Protein AF-A0A0F2RE13-F1 (afdb_monomer_lite)

Foldseek 3Di:
DVVLVVLLVVLQVLLVVLCVCLVPPAPDLVPDPLSVLSNVLSNVLNVLSNVLNVLSVVLVVCVVVVNDDPVDSVSVVVSVVSVVVSVVSVVVSVCSNPVVVVVVVD

pLDDT: mean 91.34, std 7.59, range [60.53, 98.5]

Radius of gyration: 16.73 Å; chains: 1; bounding box: 39×19×55 Å

Structure (mmCIF, N/CA/C/O backbone):
data_AF-A0A0F2RE13-F1
#
_entry.id   AF-A0A0F2RE13-F1
#
loop_
_atom_site.group_PDB
_atom_site.id
_atom_site.type_symbol
_atom_site.label_atom_id
_atom_site.label_alt_id
_atom_site.label_comp_id
_atom_site.label_asym_id
_atom_site.label_entity_id
_atom_site.label_seq_id
_atom_site.pdbx_PDB_ins_code
_atom_site.Cartn_x
_atom_site.Cartn_y
_atom_site.Cartn_z
_atom_site.occupancy
_atom_site.B_iso_or_equiv
_atom_site.auth_seq_id
_atom_site.auth_comp_id
_atom_site.auth_asym_id
_atom_site.auth_atom_id
_atom_site.pdbx_PDB_model_num
ATOM 1 N N . GLN A 1 1 ? -15.851 -4.862 11.776 1.00 85.25 1 GLN A N 1
ATOM 2 C CA . GLN A 1 1 ? -14.369 -4.796 11.785 1.00 85.25 1 GLN A CA 1
ATOM 3 C C . GLN A 1 1 ? -13.703 -5.680 10.724 1.00 85.25 1 GLN A C 1
ATOM 5 O O . GLN A 1 1 ? -12.547 -5.424 10.425 1.00 85.25 1 GLN A O 1
ATOM 10 N N . ALA A 1 2 ? -14.396 -6.659 10.116 1.00 91.75 2 ALA A N 1
ATOM 11 C CA . ALA A 1 2 ? -13.822 -7.536 9.083 1.00 91.75 2 ALA A CA 1
ATOM 12 C C . ALA A 1 2 ? -13.152 -6.782 7.916 1.00 91.75 2 ALA A C 1
ATOM 14 O O . ALA A 1 2 ? -12.075 -7.167 7.477 1.00 91.75 2 ALA A O 1
ATOM 15 N N . TRP A 1 3 ? -13.728 -5.658 7.480 1.00 93.62 3 TRP A N 1
ATOM 16 C CA . TRP A 1 3 ? -13.145 -4.843 6.412 1.00 93.62 3 TRP A CA 1
ATOM 17 C C . TRP A 1 3 ? -11.745 -4.294 6.749 1.00 93.62 3 TRP A C 1
ATOM 19 O O . TRP A 1 3 ? -10.937 -4.148 5.842 1.00 93.62 3 TRP A O 1
ATOM 29 N N . LEU A 1 4 ? -11.419 -4.037 8.028 1.00 94.69 4 LEU A N 1
ATOM 30 C CA . LEU A 1 4 ? -10.080 -3.585 8.437 1.00 94.69 4 LEU A CA 1
ATOM 31 C C . LEU A 1 4 ? -9.038 -4.682 8.208 1.00 94.69 4 LEU A C 1
ATOM 33 O O . LEU A 1 4 ? -7.940 -4.398 7.745 1.00 94.69 4 LEU A O 1
ATOM 37 N N . VAL A 1 5 ? -9.404 -5.936 8.488 1.00 96.75 5 VAL A N 1
ATOM 38 C CA . VAL A 1 5 ? -8.550 -7.102 8.225 1.00 96.75 5 VAL A CA 1
ATOM 39 C C . VAL A 1 5 ? -8.349 -7.272 6.723 1.00 96.75 5 VAL A C 1
ATOM 41 O O . VAL A 1 5 ? -7.217 -7.418 6.275 1.00 96.75 5 VAL A O 1
ATOM 44 N N . VAL A 1 6 ? -9.432 -7.189 5.942 1.00 97.06 6 VAL A N 1
ATOM 45 C CA . VAL A 1 6 ? -9.366 -7.255 4.474 1.00 97.06 6 VAL A CA 1
ATOM 46 C C . VAL A 1 6 ? -8.472 -6.149 3.918 1.00 97.06 6 VAL A C 1
ATOM 48 O O . VAL A 1 6 ? -7.627 -6.427 3.076 1.00 97.06 6 VAL A O 1
ATOM 51 N N . ALA A 1 7 ? -8.600 -4.919 4.417 1.00 96.12 7 ALA A N 1
ATOM 52 C CA . ALA A 1 7 ? -7.771 -3.796 3.992 1.00 96.12 7 ALA A CA 1
ATOM 53 C C . ALA A 1 7 ? -6.294 -3.983 4.375 1.00 96.12 7 ALA A C 1
ATOM 55 O O . ALA A 1 7 ? -5.419 -3.723 3.555 1.00 96.12 7 ALA A O 1
ATOM 56 N N . THR A 1 8 ? -5.999 -4.502 5.572 1.00 97.50 8 THR A N 1
ATOM 57 C CA . THR A 1 8 ? -4.622 -4.828 5.971 1.00 97.50 8 THR A CA 1
ATOM 58 C C . THR A 1 8 ? -4.012 -5.887 5.061 1.00 97.50 8 THR A C 1
ATOM 60 O O . THR A 1 8 ? -2.927 -5.675 4.526 1.00 97.50 8 THR A O 1
ATOM 63 N N . LEU A 1 9 ? -4.704 -7.008 4.847 1.00 98.12 9 LEU A N 1
ATOM 64 C CA . LEU A 1 9 ? -4.202 -8.090 3.997 1.00 98.12 9 LEU A CA 1
ATOM 65 C C . LEU A 1 9 ? -4.079 -7.646 2.536 1.00 98.12 9 LEU A C 1
ATOM 67 O O . LEU A 1 9 ? -3.050 -7.887 1.910 1.00 98.12 9 LEU A O 1
ATOM 71 N N . GLY A 1 10 ? -5.086 -6.945 2.014 1.00 97.06 10 GLY A N 1
ATOM 72 C CA . GLY A 1 10 ? -5.062 -6.370 0.671 1.00 97.06 10 GLY A CA 1
ATOM 73 C C . GLY A 1 10 ? -3.910 -5.385 0.486 1.00 97.06 10 GLY A C 1
ATOM 74 O O . GLY A 1 10 ? -3.241 -5.418 -0.541 1.00 97.06 10 GLY A 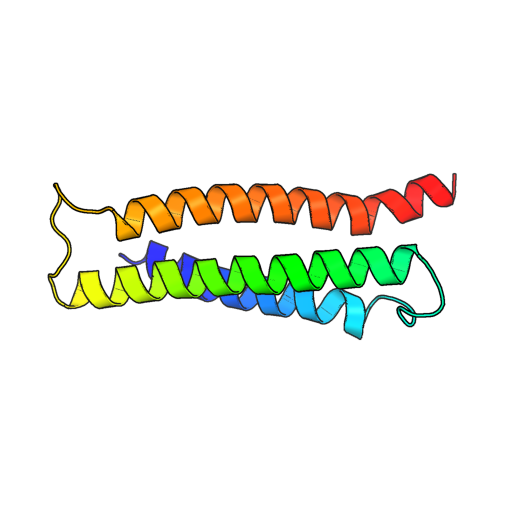O 1
ATOM 75 N N . GLY A 1 11 ? -3.612 -4.576 1.504 1.00 96.75 11 GLY A N 1
ATOM 76 C CA . GLY A 1 11 ? -2.458 -3.684 1.525 1.00 96.75 11 GLY A CA 1
ATOM 77 C C . GLY A 1 11 ? -1.120 -4.407 1.438 1.00 96.75 11 GLY A C 1
ATOM 78 O O . GLY A 1 11 ? -0.268 -4.025 0.641 1.00 96.75 11 GLY A O 1
ATOM 79 N N . LEU A 1 12 ? -0.947 -5.484 2.207 1.00 98.00 12 LEU A N 1
ATOM 80 C CA . LEU A 1 12 ? 0.267 -6.305 2.155 1.00 98.00 12 LEU A CA 1
ATOM 81 C C . LEU A 1 12 ? 0.433 -6.993 0.794 1.00 98.00 12 LEU A C 1
ATOM 83 O O . LEU A 1 12 ? 1.531 -7.001 0.241 1.00 98.00 12 LEU A O 1
ATOM 87 N N . VAL A 1 13 ? -0.656 -7.518 0.225 1.00 98.06 13 VAL A N 1
ATOM 88 C CA . VAL A 1 13 ? -0.652 -8.111 -1.121 1.00 98.06 13 VAL A CA 1
ATOM 89 C C . VAL A 1 13 ? -0.307 -7.062 -2.176 1.00 98.06 13 VAL A C 1
ATOM 91 O O . VAL A 1 13 ? 0.545 -7.312 -3.026 1.00 98.06 13 VAL A O 1
ATOM 94 N N . ALA A 1 14 ? -0.913 -5.874 -2.108 1.00 97.00 14 ALA A N 1
ATOM 95 C CA . ALA A 1 14 ? -0.620 -4.778 -3.027 1.00 97.00 14 ALA A CA 1
ATOM 96 C C . ALA A 1 14 ? 0.844 -4.332 -2.924 1.00 97.00 14 ALA A C 1
ATOM 98 O O . ALA A 1 14 ? 1.502 -4.174 -3.949 1.00 97.00 14 ALA A O 1
ATOM 99 N N . ALA A 1 15 ? 1.379 -4.194 -1.708 1.00 97.44 15 ALA A N 1
ATOM 100 C CA . ALA A 1 15 ? 2.787 -3.878 -1.490 1.00 97.44 15 ALA A CA 1
ATOM 101 C C . ALA A 1 15 ? 3.701 -4.945 -2.115 1.00 97.44 15 ALA A C 1
ATOM 103 O O . ALA A 1 15 ? 4.616 -4.607 -2.859 1.00 97.44 15 ALA A O 1
ATOM 104 N N . GLY A 1 16 ? 3.416 -6.233 -1.899 1.00 96.62 16 GLY A N 1
ATOM 105 C CA . GLY A 1 16 ? 4.156 -7.322 -2.545 1.00 96.62 16 GLY A CA 1
ATOM 106 C C . GLY A 1 16 ? 4.097 -7.253 -4.075 1.00 96.62 16 GLY A C 1
ATOM 107 O O . GLY A 1 16 ? 5.126 -7.367 -4.738 1.00 96.62 16 GLY A O 1
ATOM 108 N N . GLY A 1 17 ? 2.914 -6.990 -4.636 1.00 95.25 17 GLY A N 1
ATOM 109 C CA . GLY A 1 17 ? 2.717 -6.829 -6.077 1.00 95.25 17 GLY A CA 1
ATOM 110 C C . GLY A 1 17 ? 3.530 -5.672 -6.662 1.00 95.25 17 GLY A C 1
ATOM 111 O O . GLY A 1 17 ? 4.269 -5.871 -7.624 1.00 95.25 17 GLY A O 1
ATOM 112 N N . PHE A 1 18 ? 3.463 -4.482 -6.058 1.00 95.56 18 PHE A N 1
ATOM 113 C CA . PHE A 1 18 ? 4.237 -3.321 -6.511 1.00 95.56 18 PHE A CA 1
ATOM 114 C C . PHE A 1 18 ? 5.750 -3.509 -6.351 1.00 95.56 18 PHE A C 1
ATOM 116 O O . PHE A 1 18 ? 6.500 -3.037 -7.202 1.00 95.56 18 PHE A O 1
ATOM 123 N N . ALA A 1 19 ? 6.208 -4.221 -5.316 1.00 94.38 19 ALA A N 1
ATOM 124 C CA . ALA A 1 19 ? 7.622 -4.559 -5.146 1.00 94.38 19 ALA A CA 1
ATOM 125 C C . ALA A 1 19 ? 8.118 -5.545 -6.217 1.00 94.38 19 ALA A C 1
ATOM 127 O O . ALA A 1 19 ? 9.257 -5.445 -6.670 1.00 94.38 19 ALA A O 1
ATOM 128 N N . ALA A 1 20 ? 7.263 -6.476 -6.649 1.00 93.31 20 ALA A N 1
ATOM 129 C CA . ALA A 1 20 ? 7.618 -7.472 -7.653 1.00 93.31 20 ALA A CA 1
ATOM 130 C C . ALA A 1 20 ? 7.810 -6.868 -9.053 1.00 93.31 20 ALA A C 1
ATOM 132 O O . ALA A 1 20 ? 8.648 -7.359 -9.805 1.00 93.31 20 ALA A O 1
ATOM 133 N N . VAL A 1 21 ? 7.089 -5.794 -9.405 1.00 88.69 21 VAL A N 1
ATOM 134 C CA . VAL A 1 21 ? 7.172 -5.164 -10.738 1.00 88.69 21 VAL A CA 1
ATOM 135 C C . VAL A 1 21 ? 8.614 -4.810 -11.136 1.00 88.69 21 VAL A C 1
ATOM 137 O O . VAL A 1 21 ? 9.082 -5.353 -12.136 1.00 88.69 21 VAL A O 1
ATOM 140 N N . PRO A 1 22 ? 9.363 -3.964 -10.402 1.00 84.00 22 PRO A N 1
ATOM 141 C CA . PRO A 1 22 ? 10.724 -3.609 -10.800 1.00 84.00 22 PRO A CA 1
ATOM 142 C C . PRO A 1 22 ? 11.727 -4.763 -10.680 1.00 84.00 22 PRO A C 1
ATOM 144 O O . PRO A 1 22 ? 12.754 -4.729 -11.345 1.00 84.00 22 PRO A O 1
ATOM 147 N N . VAL A 1 23 ? 11.450 -5.771 -9.847 1.00 83.56 23 VAL A N 1
ATOM 148 C CA . VAL A 1 23 ? 12.354 -6.916 -9.642 1.00 83.56 23 VAL A CA 1
ATOM 149 C C . VAL A 1 23 ? 12.208 -7.956 -10.753 1.00 83.56 23 VAL A C 1
ATOM 151 O O . VAL A 1 23 ? 13.191 -8.581 -11.139 1.00 83.56 23 VAL A O 1
ATOM 154 N N . VAL A 1 24 ? 10.989 -8.156 -11.259 1.00 85.56 24 VAL A N 1
ATOM 155 C CA . VAL A 1 24 ? 10.657 -9.273 -12.156 1.00 85.56 24 VAL A CA 1
ATOM 156 C C . VAL A 1 24 ? 10.380 -8.814 -13.588 1.00 85.56 24 VAL A C 1
ATOM 158 O O . VAL A 1 24 ? 10.630 -9.567 -14.524 1.00 85.56 24 VAL A O 1
ATOM 161 N N . LEU A 1 25 ? 9.846 -7.605 -13.781 1.00 79.88 25 LEU A N 1
ATOM 162 C CA . LEU A 1 25 ? 9.230 -7.203 -15.053 1.00 79.88 25 LEU A CA 1
ATOM 163 C C . LEU A 1 25 ? 9.967 -6.083 -15.793 1.00 79.88 25 LEU A C 1
ATOM 165 O O . LEU A 1 25 ? 9.582 -5.757 -16.915 1.00 79.88 25 LEU A O 1
ATOM 169 N N . VAL A 1 26 ? 10.982 -5.461 -15.190 1.00 77.12 26 VAL A N 1
ATOM 170 C CA . VAL A 1 26 ? 11.595 -4.238 -15.727 1.00 77.12 26 VAL A CA 1
ATOM 171 C C . VAL A 1 26 ? 13.121 -4.381 -15.812 1.00 77.12 26 VAL A C 1
ATOM 173 O O . V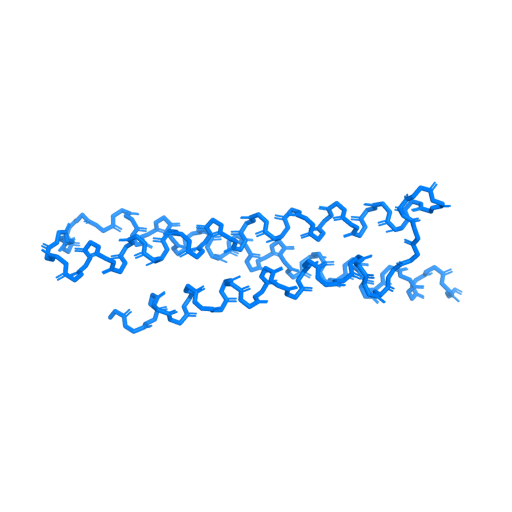AL A 1 26 ? 13.720 -4.983 -14.922 1.00 77.12 26 VAL A O 1
ATOM 176 N N . PRO A 1 27 ? 13.776 -3.838 -16.863 1.00 77.56 27 PRO A N 1
ATOM 177 C CA . PRO A 1 27 ? 15.236 -3.810 -16.963 1.00 77.56 27 PRO A CA 1
ATOM 178 C C . PRO A 1 27 ? 15.909 -3.056 -15.800 1.00 77.56 27 PRO A C 1
ATOM 180 O O . PRO A 1 27 ? 15.243 -2.302 -15.088 1.00 77.56 27 PRO A O 1
ATOM 183 N N . PRO A 1 28 ? 17.240 -3.179 -15.635 1.00 81.62 28 PRO A N 1
ATOM 184 C CA . PRO A 1 28 ? 17.974 -2.468 -14.593 1.00 81.62 28 PRO A CA 1
ATOM 185 C C . PRO A 1 28 ? 17.707 -0.956 -14.586 1.00 81.62 28 PRO A C 1
ATOM 187 O O . PRO A 1 28 ? 17.775 -0.285 -15.619 1.00 81.62 28 PRO A O 1
ATOM 190 N N . VAL A 1 29 ? 17.464 -0.409 -13.391 1.00 82.06 29 VAL A N 1
ATOM 191 C CA . VAL A 1 29 ? 17.067 0.997 -13.175 1.00 82.06 29 VAL A CA 1
ATOM 192 C C . VAL A 1 29 ? 18.094 2.026 -13.656 1.00 82.06 29 VAL A C 1
ATOM 194 O O . VAL A 1 29 ? 17.733 3.167 -13.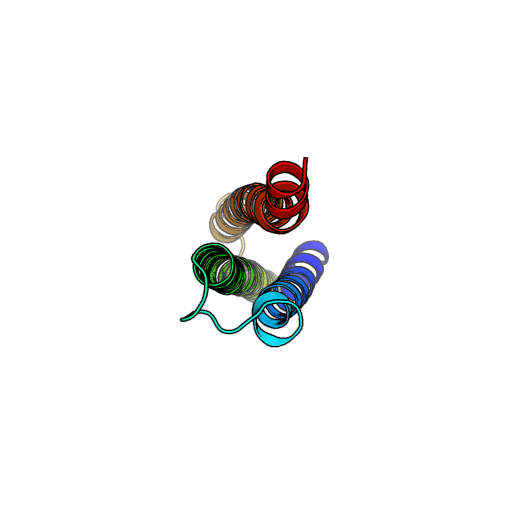924 1.00 82.06 29 VAL A O 1
ATOM 197 N N . SER A 1 30 ? 19.363 1.636 -13.788 1.00 78.38 30 SER A N 1
ATOM 198 C CA . SER A 1 30 ? 20.456 2.507 -14.232 1.00 78.38 30 SER A CA 1
ATOM 199 C C . SER A 1 30 ? 20.517 2.707 -15.749 1.00 78.38 30 SER A C 1
ATOM 201 O O . SER A 1 30 ? 21.186 3.630 -16.204 1.00 78.38 30 SER A O 1
ATOM 203 N N . GLY A 1 31 ? 19.845 1.860 -16.537 1.00 77.38 31 GLY A N 1
ATOM 204 C CA . GLY A 1 31 ? 19.961 1.867 -17.999 1.00 77.38 31 GLY A CA 1
ATOM 205 C C . GLY A 1 31 ? 18.887 2.672 -18.729 1.00 77.38 31 GLY A C 1
ATOM 206 O O . GLY A 1 31 ? 19.086 3.040 -19.883 1.00 77.38 31 GLY A O 1
ATOM 207 N N . HIS A 1 32 ? 17.739 2.940 -18.097 1.00 81.31 32 HIS A N 1
ATOM 208 C CA . HIS A 1 32 ? 16.602 3.553 -18.783 1.00 81.31 32 HIS A CA 1
ATOM 209 C C . HIS A 1 32 ? 15.710 4.358 -17.832 1.00 81.31 32 HIS A C 1
ATOM 211 O O . HIS A 1 32 ? 15.260 3.850 -16.806 1.00 81.31 32 HIS A O 1
ATOM 217 N N . ALA A 1 33 ? 15.376 5.596 -18.216 1.00 86.56 33 ALA A N 1
ATOM 218 C CA . ALA A 1 33 ? 14.457 6.457 -17.469 1.00 86.56 33 ALA A CA 1
ATOM 219 C C . ALA A 1 33 ? 13.109 5.779 -17.153 1.00 86.56 33 ALA A C 1
ATOM 221 O O . ALA A 1 33 ? 12.605 5.919 -16.042 1.00 86.56 33 ALA A O 1
ATOM 222 N N . TYR A 1 34 ? 12.559 4.984 -18.081 1.00 86.94 34 TYR A N 1
ATOM 223 C CA . TYR A 1 34 ? 11.335 4.216 -17.838 1.00 86.94 34 TYR A CA 1
ATOM 224 C C . TYR A 1 34 ? 11.483 3.241 -16.658 1.00 86.94 34 TYR A C 1
ATOM 226 O O . TYR A 1 34 ? 10.597 3.153 -15.803 1.00 86.94 34 TYR A O 1
ATOM 234 N N . ALA A 1 35 ? 12.622 2.546 -16.578 1.00 87.81 35 ALA A N 1
ATOM 235 C CA . ALA A 1 35 ? 12.900 1.608 -15.500 1.00 87.81 35 ALA A CA 1
ATOM 236 C C . ALA A 1 35 ? 13.047 2.319 -14.150 1.00 87.81 35 ALA A C 1
ATOM 238 O O . ALA A 1 35 ? 12.459 1.886 -13.159 1.00 87.81 35 ALA A O 1
ATOM 239 N N . ALA A 1 36 ? 13.758 3.450 -14.124 1.00 89.50 36 ALA A N 1
ATOM 240 C CA . ALA A 1 36 ? 13.913 4.270 -12.925 1.00 89.50 36 ALA A CA 1
ATOM 241 C C . ALA A 1 36 ? 12.568 4.808 -12.406 1.00 89.50 36 ALA A C 1
ATOM 243 O O . ALA A 1 36 ? 12.265 4.674 -11.220 1.00 89.50 36 ALA A O 1
ATOM 244 N N . VAL A 1 37 ? 11.732 5.362 -13.292 1.00 90.62 37 VAL A N 1
ATOM 245 C CA . VAL A 1 37 ? 10.404 5.889 -12.935 1.00 90.62 37 VAL A CA 1
ATOM 246 C C . VAL A 1 37 ? 9.491 4.775 -12.429 1.00 90.62 37 VAL A C 1
ATOM 248 O O . VAL A 1 37 ? 8.832 4.945 -11.405 1.00 90.62 37 VAL A O 1
ATOM 251 N N . THR A 1 38 ? 9.486 3.618 -13.095 1.00 91.69 38 THR A N 1
ATOM 252 C CA . THR A 1 38 ? 8.679 2.461 -12.681 1.00 91.69 38 THR A CA 1
ATOM 253 C C . THR A 1 38 ? 9.106 1.937 -11.314 1.00 91.69 38 THR A C 1
ATOM 255 O O . THR A 1 38 ? 8.256 1.679 -10.464 1.00 91.69 38 THR A O 1
ATOM 258 N N . ALA A 1 39 ? 10.413 1.822 -11.068 1.00 92.19 39 ALA A N 1
ATOM 259 C CA . ALA A 1 39 ? 10.931 1.377 -9.780 1.00 92.19 39 ALA A CA 1
ATOM 260 C C . ALA A 1 39 ? 10.617 2.370 -8.657 1.00 92.19 39 ALA A C 1
ATOM 262 O O . ALA A 1 39 ? 10.164 1.957 -7.591 1.00 92.19 39 ALA A O 1
ATOM 263 N N . PHE A 1 40 ? 10.793 3.672 -8.901 1.00 9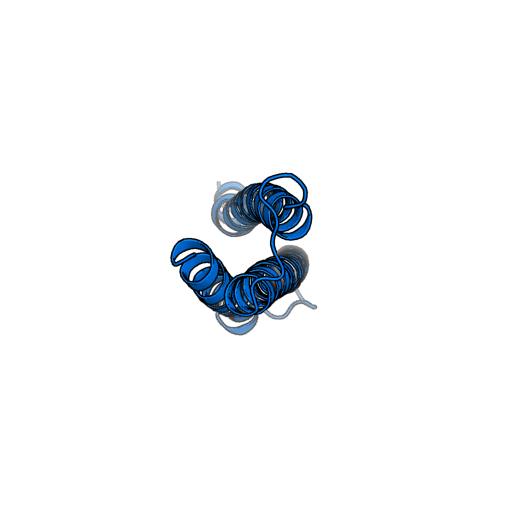3.44 40 PHE A N 1
ATOM 264 C CA . PHE A 1 40 ? 10.456 4.706 -7.925 1.00 93.44 40 PHE A CA 1
ATOM 265 C C . PHE A 1 40 ? 8.959 4.715 -7.602 1.00 93.44 40 PHE A C 1
ATOM 267 O O . PHE A 1 40 ? 8.584 4.676 -6.432 1.00 93.44 40 PHE A O 1
ATOM 274 N N . ALA A 1 41 ? 8.097 4.709 -8.622 1.00 94.81 41 ALA A N 1
ATOM 275 C CA . ALA A 1 41 ? 6.650 4.684 -8.429 1.00 94.81 41 ALA A CA 1
ATOM 276 C C . ALA A 1 41 ? 6.188 3.385 -7.745 1.00 94.81 41 ALA A C 1
ATOM 278 O O . ALA A 1 41 ? 5.341 3.423 -6.856 1.00 94.81 41 ALA A O 1
ATOM 279 N N . GLY A 1 42 ? 6.791 2.243 -8.089 1.00 95.31 42 GLY A N 1
ATOM 280 C CA . GLY A 1 42 ? 6.567 0.972 -7.403 1.00 95.31 42 GLY A CA 1
ATOM 281 C C . GLY A 1 42 ? 6.927 1.056 -5.921 1.00 95.31 42 GLY A C 1
ATOM 282 O O . GLY A 1 42 ? 6.080 0.789 -5.073 1.00 95.31 42 GLY A O 1
ATOM 283 N N . ALA A 1 43 ? 8.139 1.510 -5.587 1.00 95.19 43 ALA A N 1
ATOM 284 C CA . ALA A 1 43 ? 8.583 1.685 -4.201 1.00 95.19 43 ALA A CA 1
ATOM 285 C C . ALA A 1 43 ? 7.697 2.669 -3.418 1.00 95.19 43 ALA A C 1
ATOM 287 O O . ALA A 1 43 ? 7.355 2.421 -2.260 1.00 95.19 43 ALA A O 1
ATOM 288 N N . TYR A 1 44 ? 7.263 3.753 -4.064 1.00 97.06 44 TYR A N 1
ATOM 289 C CA . TYR A 1 44 ? 6.303 4.696 -3.500 1.00 97.06 44 TYR A CA 1
ATOM 290 C C . TYR A 1 44 ? 4.991 4.002 -3.123 1.00 97.06 44 TYR A C 1
ATOM 292 O O . TYR A 1 44 ? 4.481 4.192 -2.017 1.00 97.06 44 TYR A O 1
ATOM 300 N N . MET A 1 45 ? 4.470 3.144 -4.001 1.00 98.19 45 MET A N 1
ATOM 301 C CA . MET A 1 45 ? 3.245 2.395 -3.734 1.00 98.19 45 MET A CA 1
ATOM 302 C C . MET A 1 45 ? 3.419 1.293 -2.687 1.00 98.19 45 MET A C 1
ATOM 304 O O . MET A 1 45 ? 2.511 1.099 -1.879 1.00 98.19 45 MET A O 1
ATOM 308 N N . VAL A 1 46 ? 4.580 0.630 -2.626 1.00 98.19 46 VAL A N 1
ATOM 309 C CA . VAL A 1 46 ? 4.933 -0.302 -1.537 1.00 98.19 46 VAL A CA 1
ATOM 310 C C . VAL A 1 46 ? 4.816 0.401 -0.188 1.00 98.19 46 VAL A C 1
ATOM 312 O O . VAL A 1 46 ? 4.161 -0.105 0.723 1.00 98.19 46 VAL A O 1
ATOM 315 N N . PHE A 1 47 ? 5.404 1.593 -0.075 1.00 98.25 47 PHE A N 1
ATOM 316 C CA . PHE A 1 47 ? 5.357 2.385 1.148 1.00 98.25 47 PHE A CA 1
ATOM 317 C C . PHE A 1 47 ? 3.924 2.786 1.524 1.00 98.25 47 PHE A C 1
ATOM 319 O O . PHE A 1 47 ? 3.507 2.575 2.663 1.00 98.25 47 PHE A O 1
ATOM 326 N N . HIS A 1 48 ? 3.135 3.300 0.576 1.00 98.50 48 HIS A N 1
ATOM 327 C CA . HIS A 1 48 ? 1.765 3.751 0.852 1.00 98.50 48 HIS A CA 1
ATOM 328 C C . HIS A 1 48 ? 0.8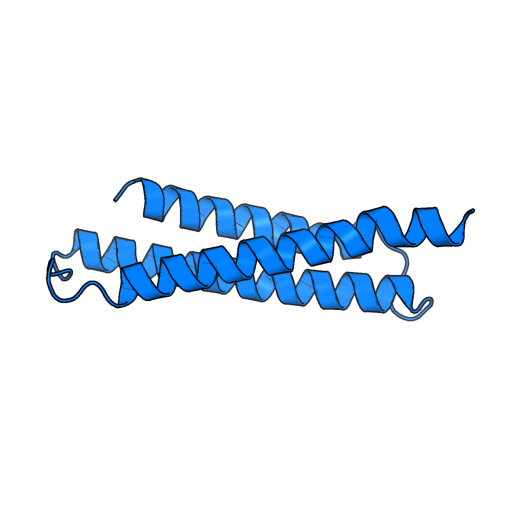15 2.608 1.206 1.00 98.50 48 HIS A C 1
ATOM 330 O O . HIS A 1 48 ? 0.035 2.736 2.154 1.00 98.50 48 HIS A O 1
ATOM 336 N N . ALA A 1 49 ? 0.906 1.481 0.499 1.00 98.38 49 ALA A N 1
ATOM 337 C CA . ALA A 1 49 ? 0.129 0.288 0.812 1.00 98.38 49 ALA A CA 1
ATOM 338 C C . ALA A 1 49 ? 0.547 -0.319 2.162 1.00 98.38 49 ALA A C 1
ATOM 340 O O . ALA A 1 49 ? -0.314 -0.719 2.948 1.00 98.38 49 ALA A O 1
ATOM 341 N N . GLY A 1 50 ? 1.848 -0.309 2.476 1.00 98.06 50 GLY A N 1
ATOM 342 C CA . GLY A 1 50 ? 2.373 -0.712 3.781 1.00 98.06 50 GLY A CA 1
ATOM 343 C C . GLY A 1 50 ? 1.843 0.160 4.921 1.00 98.06 50 GLY A C 1
ATOM 344 O O . GLY A 1 50 ? 1.323 -0.365 5.905 1.00 98.06 50 GLY A O 1
ATOM 345 N N . LEU A 1 51 ? 1.885 1.488 4.773 1.00 98.19 51 LEU A N 1
ATOM 346 C CA . LEU A 1 51 ? 1.301 2.414 5.750 1.00 98.19 51 LEU A CA 1
ATOM 347 C C . LEU A 1 51 ? -0.210 2.224 5.900 1.00 98.19 51 LEU A C 1
ATOM 349 O O . LEU A 1 51 ? -0.710 2.198 7.024 1.00 98.19 51 LEU A O 1
ATOM 353 N N . GLY A 1 52 ? -0.930 2.018 4.796 1.00 98.19 52 GLY A N 1
ATOM 354 C CA . GLY A 1 52 ? -2.358 1.710 4.832 1.00 98.19 52 GLY A CA 1
ATOM 355 C C . GLY A 1 52 ? -2.645 0.444 5.639 1.00 98.19 52 GLY A C 1
ATOM 356 O O . GLY A 1 52 ? -3.554 0.437 6.473 1.00 98.19 52 GLY A O 1
ATOM 357 N N . ALA A 1 53 ? -1.832 -0.603 5.455 1.00 98.06 53 ALA A N 1
ATOM 358 C CA . ALA A 1 53 ? -1.957 -1.856 6.191 1.00 98.06 53 ALA A CA 1
ATOM 359 C C . ALA A 1 53 ? -1.688 -1.682 7.693 1.00 98.06 53 ALA A C 1
ATOM 361 O O . ALA A 1 53 ? -2.411 -2.259 8.514 1.00 98.06 53 ALA A O 1
ATOM 362 N N . VAL A 1 54 ? -0.704 -0.849 8.054 1.00 97.88 54 VAL A N 1
ATOM 363 C CA . VAL A 1 54 ? -0.423 -0.461 9.446 1.00 97.88 54 VAL A CA 1
ATOM 364 C C . VAL A 1 54 ? -1.600 0.313 10.038 1.00 97.88 54 VAL A C 1
ATOM 366 O O . VAL A 1 54 ? -2.039 -0.015 11.139 1.00 97.88 54 VAL A O 1
ATOM 369 N N . PHE A 1 55 ? -2.162 1.289 9.320 1.00 97.31 55 PHE A N 1
ATOM 370 C CA . PHE A 1 55 ? -3.292 2.091 9.804 1.00 97.31 55 PHE A CA 1
ATOM 371 C C . PHE A 1 55 ? -4.516 1.223 10.098 1.00 97.31 55 PHE A C 1
ATOM 373 O O . PHE A 1 55 ? -5.094 1.315 11.184 1.00 97.31 55 PHE A O 1
ATOM 380 N N . THR A 1 56 ? -4.899 0.338 9.174 1.00 97.50 56 THR A N 1
ATOM 381 C CA . THR A 1 56 ? -6.054 -0.545 9.391 1.00 97.50 56 THR A CA 1
ATOM 382 C C . THR A 1 56 ? -5.774 -1.643 10.406 1.00 97.50 56 THR A C 1
ATOM 384 O O . THR A 1 56 ? -6.672 -1.981 11.177 1.00 97.50 56 THR A O 1
ATOM 387 N N . GLY A 1 57 ? -4.537 -2.143 10.484 1.00 96.69 57 GLY A N 1
ATOM 388 C CA . GLY A 1 57 ? -4.126 -3.126 11.488 1.00 96.69 57 GLY A CA 1
ATOM 389 C C . GLY A 1 57 ? -4.160 -2.543 12.900 1.00 96.69 57 GLY A C 1
ATOM 390 O O . GLY A 1 57 ? -4.713 -3.151 13.818 1.00 96.69 57 GLY A O 1
ATOM 391 N N . TYR A 1 58 ? -3.661 -1.317 13.061 1.00 95.44 58 TYR A N 1
ATOM 392 C CA . TYR A 1 58 ? -3.728 -0.570 14.313 1.00 95.44 58 TYR A CA 1
ATOM 393 C C . TYR A 1 58 ? -5.173 -0.261 14.718 1.00 95.44 58 TYR A C 1
ATOM 395 O O . TYR A 1 58 ? -5.573 -0.534 15.852 1.00 95.44 58 TYR A O 1
ATOM 403 N N . ALA A 1 59 ? -5.990 0.242 13.785 1.00 95.19 59 ALA A N 1
ATOM 404 C CA . ALA A 1 59 ? -7.406 0.506 14.036 1.00 95.19 59 ALA A CA 1
ATOM 405 C C . ALA A 1 59 ? -8.168 -0.777 14.417 1.00 95.19 59 ALA A C 1
ATOM 407 O O . ALA A 1 59 ? -9.020 -0.749 15.306 1.00 95.19 59 ALA A O 1
ATOM 408 N N . PHE A 1 60 ? -7.837 -1.917 13.804 1.00 95.62 60 PHE A N 1
ATOM 409 C CA . PHE A 1 60 ? -8.400 -3.217 14.167 1.00 95.62 60 PHE A CA 1
ATOM 410 C C . PHE A 1 60 ? -8.003 -3.638 15.584 1.00 95.62 60 PHE A C 1
ATOM 412 O O . PHE A 1 60 ? -8.879 -3.996 16.373 1.00 95.62 60 PHE A O 1
ATOM 419 N N . ALA A 1 61 ? -6.717 -3.549 15.935 1.00 95.06 61 ALA A N 1
ATOM 420 C CA . ALA A 1 61 ? -6.222 -3.899 17.266 1.00 95.06 61 ALA A CA 1
ATOM 421 C C . ALA A 1 61 ? -6.881 -3.044 18.361 1.00 95.06 61 ALA A C 1
ATOM 423 O O . ALA A 1 61 ? -7.406 -3.583 19.337 1.00 95.06 61 ALA A O 1
ATOM 424 N N . ARG A 1 62 ? -6.961 -1.721 18.160 1.00 94.06 62 ARG A N 1
ATOM 425 C CA . ARG A 1 62 ? -7.676 -0.810 19.073 1.00 94.06 62 ARG A CA 1
ATOM 426 C C . ARG A 1 62 ? -9.161 -1.115 19.164 1.00 94.06 62 ARG A C 1
ATOM 428 O O . ARG A 1 62 ? -9.734 -1.091 20.250 1.00 94.06 62 ARG A O 1
ATOM 435 N N . GLY A 1 63 ? -9.782 -1.406 18.026 1.00 93.12 63 GLY A N 1
ATOM 436 C CA . GLY A 1 63 ? -11.186 -1.775 17.966 1.00 93.12 63 GLY A CA 1
ATOM 437 C C . GLY A 1 63 ? -11.489 -3.051 18.741 1.00 93.12 63 GLY A C 1
ATOM 438 O O . GLY A 1 63 ? -12.520 -3.122 19.403 1.00 93.12 63 GLY A O 1
ATOM 439 N N . ARG A 1 64 ? -10.591 -4.038 18.702 1.00 93.56 64 ARG A N 1
ATOM 440 C CA . ARG A 1 64 ? -10.709 -5.269 19.494 1.00 93.56 64 ARG A CA 1
ATOM 441 C C . ARG A 1 64 ? -10.472 -5.054 20.983 1.00 93.56 64 ARG A C 1
ATOM 443 O O . ARG A 1 64 ? -11.080 -5.753 21.782 1.00 93.56 64 ARG A O 1
ATOM 450 N N . ALA A 1 65 ? -9.630 -4.091 21.347 1.00 93.31 65 ALA A N 1
ATOM 451 C CA . ALA A 1 65 ? -9.397 -3.709 22.737 1.00 93.31 65 ALA A CA 1
ATOM 452 C C . ALA A 1 65 ? -10.530 -2.844 23.336 1.00 93.31 65 ALA A C 1
ATOM 454 O O . ALA A 1 65 ? -10.476 -2.504 24.513 1.00 93.31 65 ALA A O 1
ATOM 455 N N . GLY A 1 66 ? -11.547 -2.469 22.545 1.00 92.19 66 GLY A N 1
ATOM 456 C CA . GLY A 1 66 ? -12.650 -1.607 22.988 1.00 92.19 66 GLY A CA 1
ATOM 457 C C . GLY A 1 66 ? -12.298 -0.116 23.034 1.00 92.19 66 GLY A C 1
ATOM 458 O O . GLY A 1 66 ? -13.008 0.671 23.650 1.00 92.19 66 GLY A O 1
ATOM 459 N N . TRP A 1 67 ? -11.201 0.297 22.390 1.00 87.75 67 TRP A N 1
ATOM 460 C CA . TRP A 1 67 ? -10.661 1.662 22.474 1.00 87.75 67 TRP A CA 1
ATOM 461 C C . TRP A 1 67 ? -11.170 2.597 21.368 1.00 87.75 67 TRP A C 1
ATOM 463 O O . TRP A 1 67 ? -10.604 3.677 21.174 1.00 87.75 67 TRP A O 1
ATOM 473 N N . LEU A 1 68 ? -12.191 2.175 20.613 1.00 87.00 68 LEU A N 1
ATOM 474 C CA . LEU A 1 68 ? -12.852 2.976 19.584 1.00 87.00 68 LEU A CA 1
ATOM 475 C C . LEU A 1 68 ? -14.220 3.431 20.093 1.00 87.00 68 LEU A C 1
ATOM 477 O O . LEU A 1 68 ? -15.065 2.611 20.442 1.00 87.00 68 LEU A O 1
ATOM 481 N N . SER A 1 69 ? -14.446 4.743 20.095 1.00 86.06 69 SER A N 1
ATOM 482 C CA . SER A 1 69 ? -15.748 5.346 20.395 1.00 86.06 69 SER A CA 1
ATOM 483 C C . SER A 1 69 ? -16.415 5.792 19.100 1.00 86.06 69 SER A C 1
ATOM 485 O O . SER A 1 69 ? -15.741 6.327 18.225 1.00 86.06 69 SER A O 1
ATOM 487 N N . ALA A 1 70 ? -17.740 5.666 18.997 1.00 76.62 70 ALA A N 1
ATOM 488 C CA . ALA A 1 70 ? -18.501 6.143 17.838 1.00 76.62 70 ALA A CA 1
ATOM 489 C C . ALA A 1 70 ? -18.292 7.646 17.547 1.00 76.62 70 ALA A C 1
ATOM 491 O O . ALA A 1 70 ? -18.348 8.062 16.394 1.00 76.62 70 ALA A O 1
ATOM 492 N N . MET A 1 71 ? -17.988 8.455 18.570 1.00 80.50 71 MET A N 1
ATOM 493 C CA . MET A 1 71 ? -17.687 9.886 18.407 1.00 80.50 71 MET A CA 1
ATOM 494 C C . MET A 1 71 ? -16.210 10.164 18.085 1.00 80.50 71 MET A C 1
ATOM 496 O O . MET A 1 71 ? -15.873 11.240 17.597 1.00 80.50 71 MET A O 1
ATOM 500 N N . ARG A 1 72 ? -15.310 9.212 18.365 1.00 76.56 72 ARG A N 1
ATOM 501 C CA . ARG A 1 72 ? -13.856 9.340 18.191 1.00 76.56 72 ARG A CA 1
ATOM 502 C C . ARG A 1 72 ? -13.330 8.119 17.436 1.00 76.56 72 ARG A C 1
ATOM 504 O O . ARG A 1 72 ? -12.791 7.193 18.030 1.00 76.56 72 ARG A O 1
ATOM 511 N N . MET A 1 73 ? -13.527 8.138 16.118 1.00 88.31 73 MET A N 1
ATOM 512 C CA . MET A 1 73 ? -13.042 7.122 15.172 1.00 88.31 73 MET A CA 1
ATOM 513 C C . MET A 1 73 ? -11.984 7.705 14.226 1.00 88.31 73 MET A C 1
ATOM 515 O O . MET A 1 73 ? -12.014 7.459 13.017 1.00 88.31 73 MET A O 1
ATOM 519 N N . VAL A 1 74 ? -11.097 8.560 14.743 1.00 91.00 74 VAL A N 1
ATOM 520 C CA . VAL A 1 74 ? -10.150 9.300 13.895 1.00 91.00 74 VAL A CA 1
ATOM 521 C C . VAL A 1 74 ? -9.198 8.345 13.175 1.00 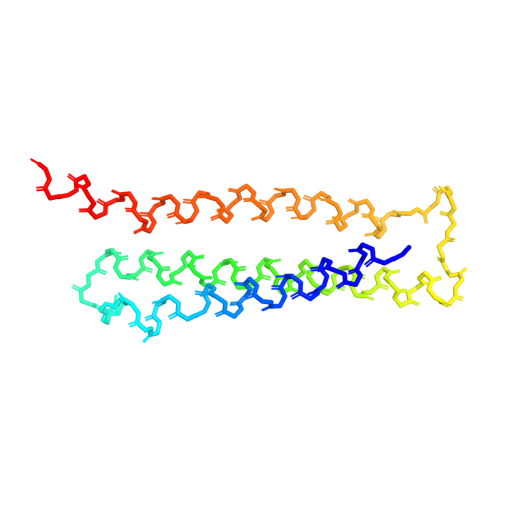91.00 74 VAL A C 1
ATOM 523 O O . VAL A 1 74 ? -8.904 8.552 12.006 1.00 91.00 74 VAL A O 1
ATOM 526 N N . GLU A 1 75 ? -8.817 7.247 13.826 1.00 91.75 75 GLU A N 1
ATOM 527 C CA . GLU A 1 75 ? -7.949 6.198 13.292 1.00 91.75 75 GLU A CA 1
ATOM 528 C C . GLU A 1 75 ? -8.592 5.512 12.083 1.00 91.75 75 GLU A C 1
ATOM 530 O O . GLU A 1 75 ? -7.947 5.286 11.063 1.00 91.75 75 GLU A O 1
ATOM 535 N N . VAL A 1 76 ? -9.896 5.234 12.170 1.00 93.00 76 VAL A N 1
ATOM 536 C CA . VAL A 1 76 ? -10.661 4.617 11.081 1.00 93.00 76 VAL A CA 1
ATOM 537 C C . VAL A 1 76 ? -10.844 5.595 9.922 1.00 93.00 76 VAL A C 1
ATOM 539 O O . VAL A 1 76 ? -10.662 5.217 8.767 1.00 93.00 76 VAL A O 1
ATOM 542 N N . ARG A 1 77 ? -11.170 6.863 10.206 1.00 94.06 77 ARG A N 1
ATOM 543 C CA . ARG A 1 77 ? -11.330 7.896 9.168 1.00 94.06 77 ARG A CA 1
ATOM 544 C C . ARG A 1 77 ? -10.012 8.186 8.453 1.00 94.06 77 ARG A C 1
ATOM 546 O O . ARG A 1 77 ? -10.008 8.294 7.230 1.00 94.06 77 ARG A O 1
ATOM 553 N N . ALA A 1 78 ? -8.911 8.260 9.199 1.00 94.25 78 ALA A N 1
ATOM 554 C CA . ALA A 1 78 ? -7.570 8.411 8.647 1.00 94.25 78 ALA A CA 1
ATOM 555 C C . ALA A 1 78 ? -7.224 7.236 7.726 1.00 94.25 78 ALA A C 1
ATOM 557 O O . ALA A 1 78 ? -6.788 7.461 6.601 1.00 94.25 78 ALA A O 1
ATOM 558 N N . ALA A 1 79 ? -7.507 5.999 8.151 1.00 95.94 79 ALA A N 1
ATOM 559 C CA . ALA A 1 79 ? -7.303 4.817 7.320 1.00 95.94 79 ALA A CA 1
ATOM 560 C C . ALA A 1 79 ? -8.118 4.862 6.016 1.00 95.94 79 ALA A C 1
ATOM 562 O O . ALA A 1 79 ? -7.585 4.548 4.957 1.00 95.94 79 ALA A O 1
ATOM 563 N N . VAL A 1 80 ? -9.387 5.285 6.060 1.00 96.38 80 VAL A N 1
ATOM 564 C CA . VAL A 1 80 ? -10.228 5.406 4.854 1.00 96.38 80 VAL A CA 1
ATOM 565 C C . VAL A 1 80 ? -9.664 6.442 3.883 1.00 96.38 80 VAL A C 1
ATOM 567 O O . VAL A 1 80 ? -9.493 6.134 2.707 1.00 96.38 80 VAL A O 1
ATOM 570 N N . ILE A 1 81 ? -9.344 7.648 4.360 1.00 97.44 81 ILE A N 1
ATOM 571 C CA . ILE A 1 81 ? -8.780 8.708 3.508 1.00 97.44 81 ILE A CA 1
ATOM 572 C C . ILE A 1 81 ? -7.452 8.250 2.894 1.00 97.44 81 ILE A C 1
ATOM 574 O O . ILE A 1 81 ? -7.227 8.432 1.698 1.00 97.44 81 ILE A O 1
ATOM 578 N N . TRP A 1 82 ? -6.608 7.592 3.691 1.00 98.19 82 TRP A N 1
ATOM 579 C CA . TRP A 1 82 ? -5.344 7.030 3.228 1.00 98.19 82 TRP A CA 1
ATOM 580 C C . TRP A 1 82 ? -5.540 5.980 2.133 1.00 98.19 82 TRP A C 1
ATOM 582 O O . TRP A 1 82 ? -4.835 6.003 1.125 1.00 98.19 82 TRP A O 1
ATOM 592 N N . TRP A 1 83 ? -6.518 5.083 2.288 1.00 98.19 83 TRP A N 1
ATOM 593 C CA . TRP A 1 83 ? -6.825 4.071 1.279 1.00 98.19 83 TRP A CA 1
ATOM 594 C C . TRP A 1 83 ? -7.400 4.659 -0.005 1.00 98.19 83 TRP A C 1
ATOM 596 O O . TRP A 1 83 ? -7.026 4.199 -1.080 1.00 98.19 83 TRP A O 1
ATOM 606 N N . VAL A 1 84 ? -8.240 5.695 0.076 1.00 98.25 84 VAL A N 1
ATOM 607 C CA . VAL A 1 84 ? -8.741 6.406 -1.115 1.00 98.25 84 VAL A CA 1
ATOM 608 C C . VAL A 1 84 ? -7.583 7.025 -1.891 1.00 98.25 84 VAL A C 1
ATOM 610 O O . VAL A 1 84 ? -7.471 6.824 -3.100 1.00 98.25 84 VAL A O 1
ATOM 613 N N . TYR A 1 85 ? -6.686 7.721 -1.192 1.00 98.12 85 TYR A N 1
ATOM 614 C CA . TYR A 1 85 ? -5.482 8.279 -1.795 1.00 98.12 85 TYR A CA 1
ATOM 615 C C . TYR A 1 85 ? -4.597 7.186 -2.415 1.00 98.12 85 TYR A C 1
ATOM 617 O O . TYR A 1 85 ? -4.214 7.284 -3.577 1.00 98.12 85 TYR A O 1
ATOM 625 N N . THR A 1 86 ? -4.325 6.116 -1.664 1.00 98.31 86 THR A N 1
ATOM 626 C CA . THR A 1 86 ? -3.467 5.006 -2.105 1.00 98.31 86 THR A CA 1
ATOM 627 C C . THR A 1 86 ? -4.054 4.302 -3.328 1.00 98.31 86 THR A C 1
ATOM 629 O O . THR A 1 86 ? -3.319 3.963 -4.250 1.00 98.31 86 THR A O 1
ATOM 632 N N . ALA A 1 87 ? -5.375 4.119 -3.387 1.00 97.75 87 ALA A N 1
ATOM 633 C CA . ALA A 1 87 ? -6.045 3.540 -4.547 1.00 97.75 87 ALA A CA 1
ATOM 634 C C . ALA A 1 87 ? -5.928 4.444 -5.783 1.00 97.75 87 ALA A C 1
ATOM 636 O O . ALA A 1 87 ? -5.604 3.957 -6.865 1.00 97.75 87 ALA A O 1
ATOM 637 N N . ALA A 1 88 ? -6.133 5.756 -5.624 1.00 98.31 88 ALA A N 1
ATOM 638 C CA . ALA A 1 88 ? -5.986 6.715 -6.717 1.00 98.31 88 ALA A CA 1
ATOM 639 C C . ALA A 1 88 ? -4.538 6.772 -7.232 1.00 98.31 88 ALA A C 1
ATOM 641 O O . ALA A 1 88 ? -4.302 6.617 -8.430 1.00 98.31 88 ALA A O 1
ATOM 642 N N . ALA A 1 89 ? -3.565 6.925 -6.329 1.00 98.06 89 ALA A N 1
ATOM 643 C CA . ALA A 1 89 ? -2.144 6.948 -6.667 1.00 98.06 89 ALA A CA 1
ATOM 644 C C . ALA A 1 89 ? -1.697 5.632 -7.321 1.00 98.06 89 ALA A C 1
ATOM 646 O O . ALA A 1 89 ? -1.057 5.654 -8.368 1.00 98.06 89 ALA A O 1
ATOM 647 N N . GLY A 1 90 ? -2.114 4.488 -6.769 1.00 97.06 90 GLY A N 1
ATOM 648 C CA . GLY A 1 90 ? -1.809 3.169 -7.319 1.00 97.06 90 GLY A CA 1
ATOM 649 C C . GLY A 1 90 ? -2.401 2.956 -8.708 1.00 97.06 90 GLY A C 1
ATOM 650 O O . GLY A 1 90 ? -1.720 2.427 -9.583 1.00 97.06 90 GLY A O 1
ATOM 651 N N . GLY A 1 91 ? -3.630 3.422 -8.943 1.00 97.06 91 GLY A N 1
ATOM 652 C CA . GLY A 1 91 ? -4.248 3.413 -10.268 1.00 97.06 91 GLY A CA 1
ATOM 653 C C . GLY A 1 91 ? -3.442 4.221 -11.287 1.00 97.06 91 GLY A C 1
ATOM 654 O O . GLY A 1 91 ? -3.173 3.729 -12.382 1.00 97.06 91 GLY A O 1
ATOM 655 N N . VAL A 1 92 ? -2.982 5.419 -10.908 1.00 96.00 92 VAL A N 1
ATOM 656 C CA . VAL A 1 92 ? -2.092 6.239 -11.749 1.00 96.00 92 VAL A CA 1
ATOM 657 C C . VAL A 1 92 ? -0.766 5.525 -12.004 1.00 96.00 92 VAL A C 1
ATOM 659 O O . VAL A 1 92 ? -0.322 5.467 -13.148 1.00 96.00 92 VAL A O 1
ATOM 662 N N . THR A 1 93 ? -0.146 4.931 -10.982 1.00 94.94 93 THR A N 1
ATOM 663 C CA . THR A 1 93 ? 1.096 4.164 -11.143 1.00 94.94 93 THR A CA 1
ATOM 664 C C . THR A 1 93 ? 0.920 3.011 -12.127 1.00 94.94 93 THR A C 1
ATOM 666 O O . THR A 1 93 ? 1.714 2.884 -13.055 1.00 94.94 93 THR A O 1
ATOM 669 N N . LEU A 1 94 ? -0.135 2.206 -11.986 1.00 93.75 94 LEU A N 1
ATOM 670 C CA . LEU A 1 94 ? -0.422 1.106 -12.912 1.00 93.75 94 LEU A CA 1
ATOM 671 C C . LEU A 1 94 ? -0.679 1.612 -14.336 1.00 93.75 94 LEU A C 1
ATOM 673 O O . LEU A 1 94 ? -0.187 1.019 -15.295 1.00 93.75 94 LEU A O 1
ATOM 677 N N . ALA A 1 95 ? -1.399 2.726 -14.487 1.00 92.44 95 ALA A N 1
ATOM 678 C CA . ALA A 1 95 ? -1.618 3.343 -15.789 1.00 92.44 95 ALA A CA 1
ATOM 679 C C . ALA A 1 95 ? -0.292 3.769 -16.437 1.00 92.44 95 ALA A C 1
ATOM 681 O O . ALA A 1 95 ? -0.052 3.438 -17.593 1.00 92.44 95 ALA A O 1
ATOM 682 N N . VAL A 1 96 ? 0.605 4.426 -15.698 1.00 87.88 96 VAL A N 1
ATOM 683 C CA . VAL A 1 96 ? 1.930 4.813 -16.211 1.00 87.88 96 VAL A CA 1
ATOM 684 C C . VAL A 1 96 ? 2.737 3.582 -16.625 1.00 87.88 96 VAL A C 1
ATOM 686 O O . VAL A 1 96 ? 3.250 3.541 -17.740 1.00 87.88 96 VAL A O 1
ATOM 689 N N . VAL A 1 97 ? 2.797 2.555 -15.777 1.00 89.94 97 VAL A N 1
ATOM 690 C CA . VAL A 1 97 ? 3.568 1.331 -16.049 1.00 89.94 97 VAL A CA 1
ATOM 691 C C . VAL A 1 97 ? 3.034 0.576 -17.270 1.00 89.94 97 VAL A C 1
ATOM 693 O O . VAL A 1 97 ? 3.808 0.058 -18.067 1.00 89.94 97 VAL A O 1
ATOM 696 N N . HIS A 1 98 ? 1.719 0.511 -17.468 1.00 87.81 98 HIS A N 1
ATOM 697 C CA . HIS A 1 98 ? 1.150 -0.307 -18.544 1.00 87.81 98 HIS A CA 1
ATOM 698 C C . HIS A 1 98 ? 0.826 0.460 -19.829 1.00 87.81 98 HIS A C 1
ATOM 700 O O . HIS A 1 98 ? 0.765 -0.155 -20.894 1.00 87.81 98 HIS A O 1
ATOM 706 N N . LEU A 1 99 ? 0.582 1.771 -19.769 1.00 87.81 99 LEU A N 1
ATOM 707 C CA . LEU A 1 99 ? 0.204 2.568 -20.941 1.00 87.81 99 LEU A CA 1
ATOM 708 C C . LEU A 1 99 ? 1.401 3.267 -21.582 1.00 87.81 99 LEU A C 1
ATOM 710 O O . LEU A 1 99 ? 1.464 3.327 -22.807 1.00 87.81 99 LEU A O 1
ATOM 714 N N . LEU A 1 100 ? 2.368 3.749 -20.795 1.00 82.06 100 LEU A N 1
ATOM 715 C CA . LEU A 1 100 ? 3.493 4.524 -21.326 1.00 82.06 100 LEU A CA 1
ATOM 716 C C . LEU A 1 100 ? 4.336 3.747 -22.359 1.00 82.06 100 LEU A C 1
ATOM 718 O O . LEU A 1 100 ? 4.625 4.319 -23.411 1.00 82.06 100 LEU A O 1
ATOM 722 N N . PRO A 1 101 ? 4.658 2.449 -22.162 1.00 81.00 101 PRO A N 1
ATOM 723 C CA . PRO A 1 101 ? 5.369 1.672 -23.179 1.00 81.00 101 PRO A CA 1
ATOM 724 C C . PRO A 1 101 ? 4.604 1.548 -24.498 1.00 81.00 101 PRO A C 1
ATOM 726 O O . PRO A 1 101 ? 5.221 1.467 -25.552 1.00 81.00 101 PRO A O 1
ATOM 729 N N . ARG A 1 102 ? 3.266 1.537 -24.450 1.00 82.38 102 ARG A N 1
ATOM 730 C CA . ARG A 1 102 ? 2.424 1.378 -25.644 1.00 82.38 102 ARG A CA 1
ATOM 731 C C . ARG A 1 102 ? 2.407 2.639 -26.497 1.00 82.38 102 ARG A C 1
ATOM 733 O O . ARG A 1 102 ? 2.418 2.533 -27.713 1.00 82.38 102 ARG A O 1
ATOM 740 N N . VAL A 1 103 ? 2.416 3.809 -25.859 1.00 77.19 103 VAL A N 1
ATOM 741 C CA . VAL A 1 103 ? 2.494 5.104 -26.556 1.00 77.19 103 VAL A CA 1
ATOM 742 C C . VAL A 1 103 ? 3.884 5.324 -27.156 1.00 77.19 103 VAL A C 1
ATOM 744 O O . VAL A 1 103 ? 4.011 5.909 -28.219 1.00 77.19 103 VAL A O 1
ATOM 747 N N . ALA A 1 104 ? 4.941 4.835 -26.504 1.00 72.88 104 ALA A N 1
ATOM 748 C CA . ALA A 1 104 ? 6.300 4.952 -27.034 1.00 72.88 104 ALA A CA 1
ATOM 749 C C . ALA A 1 104 ? 6.570 4.054 -28.261 1.00 72.88 104 ALA A C 1
ATOM 751 O O . ALA A 1 104 ? 7.577 4.244 -28.937 1.00 72.88 104 ALA A O 1
ATOM 752 N N . GLN A 1 105 ? 5.713 3.060 -28.519 1.00 69.75 105 GLN A N 1
ATOM 753 C CA . GLN A 1 105 ? 5.838 2.105 -29.628 1.00 69.75 105 GLN A CA 1
ATOM 754 C C . GLN A 1 105 ? 4.928 2.425 -30.830 1.00 69.75 105 GLN A C 1
ATOM 756 O O . GLN A 1 105 ? 5.021 1.727 -31.839 1.00 69.75 105 GLN A O 1
ATOM 761 N N . SER A 1 106 ? 4.045 3.425 -30.722 1.00 60.53 106 SER A N 1
ATOM 762 C CA . SER A 1 106 ? 3.128 3.884 -31.781 1.00 60.53 106 SER A CA 1
ATOM 763 C C . SER A 1 106 ? 3.688 5.072 -32.547 1.00 60.53 106 SER A C 1
ATOM 765 O O . SER A 1 106 ? 3.544 5.085 -33.787 1.00 60.53 106 SER A O 1
#

Sequence (106 aa):
QAWLVVATLGGLVAAGGFAAVPVVLVPPVSGHAYAAVTAFAGAYMVFHAGLGAVFTGYAFARGRAGWLSAMRMVEVRAAVIWWVYTAAAGGVTLAVVHLLPRVAQS

Secondary structure (DSSP, 8-state):
-HHHHHHHHHHHHHHHHHHHIIIIIS--TTT-HHHHHHHHHHHHHHHHHHHHHHHHHHHHHHHHTT--BTTB-HHHHHHHHHHHHHHHHHHHHHHHHHHHHHHTT-